Protein AF-A0A1R4FC91-F1 (afdb_monomer_lite)

pLDDT: mean 73.66, std 9.27, range [41.94, 86.75]

Structure (mmCIF, N/CA/C/O backbone):
data_AF-A0A1R4FC91-F1
#
_entry.id   AF-A0A1R4FC91-F1
#
loop_
_atom_site.group_PDB
_atom_site.id
_atom_site.type_symbol
_atom_site.label_atom_id
_atom_site.label_alt_id
_atom_site.label_comp_id
_atom_site.label_asym_id
_atom_site.label_entity_id
_atom_site.label_seq_id
_atom_site.pdbx_PDB_ins_code
_atom_site.Cartn_x
_atom_site.Cartn_y
_atom_site.Cartn_z
_atom_site.occupancy
_atom_site.B_iso_or_equiv
_atom_site.auth_seq_id
_atom_site.auth_comp_id
_atom_site.auth_asym_id
_atom_site.auth_atom_id
_atom_site.pdbx_PDB_model_num
ATOM 1 N N . MET A 1 1 ? -37.163 15.772 11.196 1.00 41.94 1 MET A N 1
ATOM 2 C CA . MET A 1 1 ? -36.901 14.517 10.468 1.00 41.94 1 MET A CA 1
ATOM 3 C C . MET A 1 1 ? -35.420 14.243 10.634 1.00 41.94 1 MET A C 1
ATOM 5 O O . MET A 1 1 ? -34.618 14.809 9.906 1.00 41.94 1 MET A O 1
ATOM 9 N N . THR A 1 2 ? -35.055 13.550 11.707 1.00 53.38 2 THR A N 1
ATOM 10 C CA . THR A 1 2 ? -33.672 13.158 11.988 1.00 53.38 2 THR A CA 1
ATOM 11 C C . THR A 1 2 ? -33.402 11.890 11.194 1.00 53.38 2 THR A C 1
ATOM 13 O O . THR A 1 2 ? -34.178 10.941 11.277 1.00 53.38 2 THR A O 1
ATOM 16 N N . VAL A 1 3 ? -32.380 11.917 10.344 1.00 61.25 3 VAL A N 1
ATOM 17 C CA . VAL A 1 3 ? -31.914 10.716 9.649 1.00 61.25 3 VAL A CA 1
ATOM 18 C C . VAL A 1 3 ? -31.259 9.836 10.704 1.00 61.25 3 VAL A C 1
ATOM 20 O O . VAL A 1 3 ? -30.310 10.270 11.351 1.00 61.25 3 VAL A O 1
ATOM 23 N N . ASP A 1 4 ? -31.814 8.645 10.901 1.00 62.50 4 ASP A N 1
ATOM 24 C CA . ASP A 1 4 ? -31.210 7.597 11.714 1.00 62.50 4 ASP A CA 1
ATOM 25 C C . ASP A 1 4 ? -30.024 7.027 10.929 1.00 62.50 4 ASP A C 1
ATOM 27 O O . ASP A 1 4 ? -30.192 6.465 9.844 1.00 62.50 4 ASP A O 1
ATOM 31 N N . ILE A 1 5 ? -28.812 7.301 11.409 1.00 64.06 5 ILE A N 1
ATOM 32 C CA . ILE A 1 5 ? -27.573 6.838 10.787 1.00 64.06 5 ILE A CA 1
ATOM 33 C C . ILE A 1 5 ? -27.143 5.584 11.548 1.00 64.06 5 ILE A C 1
ATOM 35 O O . ILE A 1 5 ? -26.443 5.667 12.551 1.00 64.06 5 ILE A O 1
ATOM 39 N N . ASN A 1 6 ? -27.587 4.423 11.066 1.00 69.88 6 ASN A N 1
ATOM 40 C CA . ASN A 1 6 ? -27.158 3.123 11.574 1.00 69.88 6 ASN A CA 1
ATOM 41 C C . ASN A 1 6 ? -25.825 2.724 10.918 1.00 69.88 6 ASN A C 1
ATOM 43 O O . ASN A 1 6 ? -25.795 2.360 9.739 1.00 69.88 6 ASN A O 1
ATOM 47 N N . ILE A 1 7 ? -24.730 2.806 11.674 1.00 74.00 7 ILE A N 1
ATOM 48 C CA . ILE A 1 7 ? -23.382 2.422 11.233 1.00 74.00 7 ILE A CA 1
ATOM 49 C C . ILE A 1 7 ? -23.084 1.031 11.787 1.00 74.00 7 ILE A C 1
ATOM 51 O O . ILE A 1 7 ? -23.102 0.845 12.996 1.00 74.00 7 ILE A O 1
ATOM 55 N N . ASP A 1 8 ? -22.801 0.070 10.904 1.00 81.50 8 ASP A N 1
ATOM 56 C CA . ASP A 1 8 ? -22.350 -1.278 11.270 1.00 81.50 8 ASP A CA 1
ATOM 57 C C . ASP A 1 8 ? -20.805 -1.340 11.210 1.00 81.50 8 ASP A C 1
ATOM 59 O O . ASP A 1 8 ? -20.233 -1.329 10.110 1.00 81.50 8 ASP A O 1
ATOM 63 N N . PRO A 1 9 ? -20.107 -1.409 12.360 1.00 76.44 9 PRO A N 1
ATOM 64 C CA . PRO A 1 9 ? -18.646 -1.493 12.420 1.00 76.44 9 PRO A CA 1
ATOM 65 C C . PRO A 1 9 ? -18.082 -2.741 11.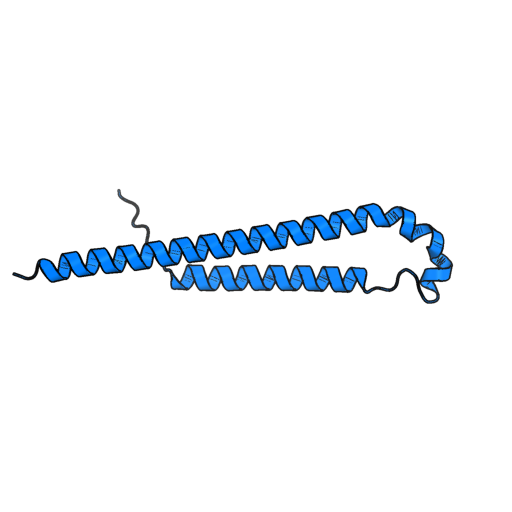723 1.00 76.44 9 PRO A C 1
ATOM 67 O O . PRO A 1 9 ? -16.985 -2.704 11.162 1.00 76.44 9 PRO A O 1
ATOM 70 N N . GLY A 1 10 ? -18.827 -3.850 11.719 1.00 76.94 10 GLY A N 1
ATOM 71 C CA . GLY A 1 10 ? -18.447 -5.087 11.042 1.00 76.94 10 GLY A CA 1
ATOM 72 C C . GLY A 1 10 ? -18.483 -4.943 9.522 1.00 76.94 10 GLY A C 1
ATOM 73 O O . GLY A 1 10 ? -17.571 -5.404 8.832 1.00 76.94 10 GLY A O 1
ATOM 74 N N . LEU A 1 11 ? -19.483 -4.232 8.996 1.00 81.38 11 LEU A N 1
ATOM 75 C CA . LEU A 1 11 ? -19.575 -3.920 7.569 1.00 81.38 11 LEU A CA 1
ATOM 76 C C . LEU A 1 11 ? -18.427 -3.007 7.109 1.00 81.38 11 LEU A C 1
ATOM 78 O O . LEU A 1 11 ? -17.862 -3.237 6.038 1.00 81.38 11 LEU A O 1
ATOM 82 N N . LEU A 1 12 ? -18.042 -2.016 7.922 1.00 76.12 12 LEU A N 1
ATOM 83 C CA . LEU A 1 12 ? -16.901 -1.140 7.626 1.00 76.12 12 LEU A CA 1
ATOM 84 C C . LEU A 1 12 ? -15.588 -1.930 7.530 1.00 76.12 12 LEU A C 1
ATOM 86 O O . LEU A 1 12 ? -14.847 -1.758 6.561 1.00 76.12 12 LEU A O 1
ATOM 90 N N . ARG A 1 13 ? -15.338 -2.850 8.472 1.00 78.25 13 ARG A N 1
ATOM 91 C CA . ARG A 1 13 ? -14.158 -3.735 8.446 1.00 78.25 13 ARG A CA 1
ATOM 92 C C . ARG A 1 13 ? -14.179 -4.715 7.275 1.00 78.25 13 ARG A C 1
ATOM 94 O O . ARG A 1 13 ? -13.155 -4.970 6.649 1.00 78.25 13 ARG A O 1
ATOM 101 N N . SER A 1 14 ? -15.350 -5.252 6.931 1.00 81.25 14 SER A N 1
ATOM 102 C CA . SER A 1 14 ? -15.480 -6.106 5.748 1.00 81.25 14 SER A CA 1
ATOM 103 C C . SER A 1 14 ? -15.157 -5.336 4.468 1.00 81.25 14 SER A C 1
ATOM 105 O O . SER A 1 14 ? -14.503 -5.877 3.577 1.00 81.25 14 SER A O 1
ATOM 107 N N . HIS A 1 15 ? -15.611 -4.087 4.354 1.00 76.69 15 HIS A N 1
ATOM 108 C CA . HIS A 1 15 ? -15.352 -3.274 3.173 1.00 76.69 15 HIS A CA 1
ATOM 109 C C . HIS A 1 15 ? -13.881 -2.849 3.086 1.00 76.69 15 HIS A C 1
ATOM 111 O O . HIS A 1 15 ? -13.312 -2.883 1.992 1.00 76.69 15 HIS A O 1
ATOM 117 N N . SER A 1 16 ? -13.250 -2.507 4.212 1.00 74.50 16 SER A N 1
ATOM 118 C CA . SER A 1 16 ? -11.824 -2.174 4.250 1.00 74.50 16 SER A CA 1
ATOM 119 C C . SER A 1 16 ? -10.954 -3.353 3.794 1.00 74.50 16 SER A C 1
ATOM 121 O O . SER A 1 16 ? -10.050 -3.172 2.978 1.00 74.50 16 SER A O 1
ATOM 123 N N . GLY A 1 17 ? -11.306 -4.580 4.198 1.00 76.56 17 GLY A N 1
ATOM 124 C CA . GLY A 1 17 ? -10.653 -5.803 3.727 1.00 76.56 17 GLY A CA 1
ATOM 125 C C . GLY A 1 17 ? -10.762 -6.013 2.212 1.00 76.56 17 GLY A C 1
ATOM 126 O O . GLY A 1 17 ? -9.774 -6.356 1.566 1.00 76.56 17 GLY A O 1
ATOM 127 N N . VAL A 1 18 ? -11.934 -5.752 1.620 1.00 84.50 18 VAL A N 1
ATOM 128 C CA . VAL A 1 18 ? -12.128 -5.843 0.158 1.00 84.50 18 VAL A CA 1
ATOM 129 C C . VAL A 1 18 ? -11.277 -4.812 -0.585 1.00 84.50 18 VAL A C 1
ATOM 131 O O . VAL A 1 18 ? -10.667 -5.143 -1.598 1.00 84.50 18 VAL A O 1
ATOM 134 N N . ILE A 1 19 ? -11.212 -3.574 -0.090 1.00 79.31 19 ILE A N 1
ATOM 135 C CA . ILE A 1 19 ? -10.408 -2.515 -0.719 1.00 79.31 19 ILE A CA 1
ATOM 136 C C . ILE A 1 19 ? -8.914 -2.861 -0.636 1.00 79.31 19 ILE A C 1
ATOM 138 O O . ILE A 1 19 ? -8.201 -2.695 -1.623 1.00 79.31 19 ILE A O 1
ATOM 142 N N . SER A 1 20 ? -8.453 -3.395 0.500 1.00 76.38 20 SER A N 1
ATOM 143 C CA . SER A 1 20 ? -7.065 -3.846 0.654 1.00 76.38 20 SER A CA 1
ATOM 144 C C . SER A 1 20 ? -6.704 -4.937 -0.357 1.00 76.38 20 SER A C 1
ATOM 146 O O . SER A 1 20 ? -5.675 -4.834 -1.011 1.00 76.38 20 SER A O 1
ATOM 148 N N . ALA A 1 21 ? -7.574 -5.935 -0.544 1.00 81.25 21 ALA A N 1
ATOM 149 C CA . ALA A 1 21 ? -7.328 -7.017 -1.497 1.00 81.25 21 ALA A CA 1
ATOM 150 C C . ALA A 1 21 ? -7.222 -6.516 -2.950 1.00 81.25 21 ALA A C 1
ATOM 152 O O . ALA A 1 21 ? -6.375 -6.978 -3.706 1.00 81.25 21 ALA A O 1
ATOM 153 N N . ILE A 1 22 ? -8.044 -5.534 -3.337 1.00 82.88 22 ILE A N 1
ATOM 154 C CA . ILE A 1 22 ? -7.973 -4.923 -4.674 1.00 82.88 22 ILE A CA 1
ATOM 155 C C . ILE A 1 22 ? -6.651 -4.164 -4.861 1.00 82.88 22 ILE A C 1
ATOM 157 O O . ILE A 1 22 ? -6.069 -4.213 -5.942 1.00 82.88 22 ILE A O 1
ATOM 161 N N . ALA A 1 23 ? -6.169 -3.464 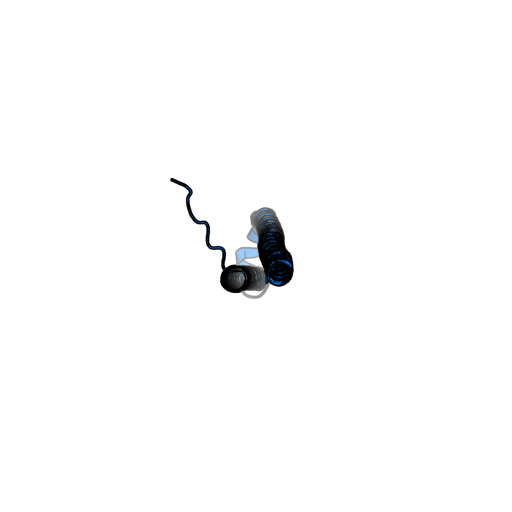-3.830 1.00 76.88 23 ALA A N 1
ATOM 162 C CA . ALA A 1 23 ? -4.875 -2.788 -3.892 1.00 76.88 23 ALA A CA 1
ATOM 163 C C . ALA A 1 23 ? -3.715 -3.786 -4.042 1.00 76.88 23 ALA A C 1
ATOM 165 O O . ALA A 1 23 ? -2.834 -3.561 -4.872 1.00 76.88 23 ALA A O 1
ATOM 166 N N . ASP A 1 24 ? -3.760 -4.907 -3.318 1.00 80.88 24 ASP A N 1
ATOM 167 C CA . ASP A 1 24 ? -2.765 -5.979 -3.429 1.00 80.88 24 ASP A CA 1
ATOM 168 C C . ASP A 1 24 ? -2.735 -6.580 -4.850 1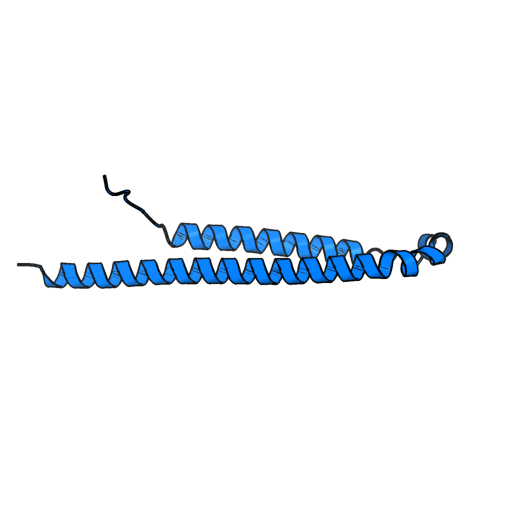.00 80.88 24 ASP A C 1
ATOM 170 O O . ASP A 1 24 ? -1.662 -6.756 -5.431 1.00 80.88 24 ASP A O 1
ATOM 174 N N . ASP A 1 25 ? -3.903 -6.828 -5.454 1.00 83.56 25 ASP A N 1
ATOM 175 C CA . ASP A 1 25 ? -4.014 -7.335 -6.830 1.00 83.56 25 ASP A CA 1
ATOM 176 C C . ASP A 1 25 ? -3.436 -6.350 -7.865 1.00 83.56 25 ASP A C 1
ATOM 178 O O . ASP A 1 25 ? -2.784 -6.759 -8.832 1.00 83.56 25 ASP A O 1
ATOM 182 N N . VAL A 1 26 ? -3.648 -5.043 -7.670 1.00 78.75 26 VAL A N 1
ATOM 183 C CA . VAL A 1 26 ? -3.084 -3.993 -8.536 1.00 78.75 26 VAL A CA 1
ATOM 184 C C . VAL A 1 26 ? -1.563 -3.937 -8.408 1.00 78.75 26 VAL A C 1
ATOM 186 O O . VAL A 1 26 ? -0.878 -3.867 -9.431 1.00 78.75 26 VAL A O 1
ATOM 189 N N . GLY A 1 27 ? -1.032 -4.021 -7.185 1.00 79.44 27 GLY A N 1
ATOM 190 C CA . GLY A 1 27 ? 0.410 -4.113 -6.944 1.00 79.44 27 GLY A CA 1
ATOM 191 C C . GLY A 1 27 ? 1.017 -5.336 -7.632 1.00 79.44 27 GLY A C 1
ATOM 192 O O . GLY A 1 27 ? 1.983 -5.217 -8.383 1.00 79.44 27 GLY A O 1
ATOM 193 N N . MET A 1 28 ? 0.376 -6.500 -7.498 1.00 83.19 28 MET A N 1
ATOM 194 C CA . MET A 1 28 ? 0.821 -7.732 -8.151 1.00 83.19 28 MET A CA 1
ATOM 195 C C . MET A 1 28 ? 0.814 -7.636 -9.684 1.00 83.19 28 MET A C 1
ATOM 197 O O . MET A 1 28 ? 1.728 -8.135 -10.343 1.00 83.19 28 MET A O 1
ATOM 201 N N . ALA A 1 29 ? -0.197 -6.997 -10.275 1.00 78.19 29 ALA A N 1
ATOM 202 C CA . ALA A 1 29 ? -0.257 -6.784 -11.720 1.00 78.19 29 ALA A CA 1
ATOM 203 C C . ALA A 1 29 ? 0.865 -5.856 -12.220 1.00 78.19 29 ALA A C 1
ATOM 205 O O . ALA A 1 29 ? 1.398 -6.065 -13.313 1.00 78.19 29 ALA A O 1
ATOM 206 N N . ALA A 1 30 ? 1.237 -4.856 -11.423 1.00 73.88 30 ALA A N 1
ATOM 207 C CA . ALA A 1 30 ? 2.330 -3.942 -11.728 1.00 73.88 30 ALA A CA 1
ATOM 208 C C . ALA A 1 30 ? 3.693 -4.629 -11.643 1.00 73.88 30 ALA A C 1
ATOM 210 O O . ALA A 1 30 ? 4.473 -4.555 -12.593 1.00 73.88 30 ALA A O 1
ATOM 211 N N . ASP A 1 31 ? 3.932 -5.385 -10.572 1.00 74.31 31 ASP A N 1
ATOM 212 C CA . ASP A 1 31 ? 5.134 -6.202 -10.412 1.00 74.31 31 ASP A CA 1
ATOM 213 C C . ASP A 1 31 ? 5.277 -7.196 -11.569 1.00 74.31 31 ASP A C 1
ATOM 215 O O . ASP A 1 31 ? 6.359 -7.370 -12.131 1.00 74.31 31 ASP A O 1
ATOM 219 N N . ALA A 1 32 ? 4.169 -7.817 -11.987 1.00 78.12 32 ALA A N 1
ATOM 220 C CA . ALA A 1 32 ? 4.152 -8.703 -13.141 1.00 78.12 32 ALA A CA 1
ATOM 221 C C . ALA A 1 32 ? 4.515 -7.965 -14.441 1.00 78.12 32 ALA A C 1
ATOM 223 O O . ALA A 1 32 ? 5.275 -8.505 -15.246 1.00 78.12 32 ALA A O 1
ATOM 224 N N . ALA A 1 33 ? 4.022 -6.738 -14.639 1.00 67.62 33 ALA A N 1
ATOM 225 C CA . ALA A 1 33 ? 4.355 -5.918 -15.802 1.00 67.62 33 ALA A CA 1
ATOM 226 C C . ALA A 1 33 ? 5.847 -5.542 -15.843 1.00 67.62 33 ALA A C 1
ATOM 228 O O . ALA A 1 33 ? 6.450 -5.622 -16.911 1.00 67.62 33 ALA A O 1
ATOM 229 N N . VAL A 1 34 ? 6.452 -5.220 -14.695 1.00 66.56 34 VAL A N 1
ATOM 230 C CA . VAL A 1 34 ? 7.895 -4.935 -14.570 1.00 66.56 34 VAL A CA 1
ATOM 231 C C . VAL A 1 34 ? 8.741 -6.210 -14.694 1.00 66.56 34 VAL A C 1
ATOM 233 O O . VAL A 1 34 ? 9.860 -6.177 -15.199 1.00 66.56 34 VAL A O 1
ATOM 236 N N . SER A 1 35 ? 8.208 -7.367 -14.286 1.00 66.00 35 SER A N 1
ATOM 237 C CA . SER A 1 35 ? 8.893 -8.663 -14.408 1.00 66.00 35 SER A CA 1
ATOM 238 C C . SER A 1 35 ? 9.026 -9.164 -15.850 1.00 66.00 35 SER A C 1
ATOM 240 O O . SER A 1 35 ? 9.805 -10.086 -16.113 1.00 66.00 35 SER A O 1
ATOM 242 N N . VAL A 1 36 ? 8.270 -8.584 -16.791 1.00 68.31 36 VAL A N 1
ATOM 243 C CA . VAL A 1 36 ? 8.449 -8.860 -18.215 1.00 68.31 36 VAL A CA 1
ATOM 244 C C . VAL A 1 36 ? 9.828 -8.349 -18.606 1.00 68.31 36 VAL A C 1
ATOM 246 O O . VAL A 1 36 ? 10.085 -7.152 -18.633 1.00 68.31 36 VAL A O 1
ATOM 249 N N . ASP A 1 37 ? 10.726 -9.280 -18.916 1.00 59.84 37 ASP A N 1
ATOM 250 C CA . ASP A 1 37 ? 12.094 -8.972 -19.311 1.00 59.84 37 ASP A CA 1
ATOM 251 C C . ASP A 1 37 ? 12.118 -8.305 -20.699 1.00 59.84 37 ASP A C 1
ATOM 253 O O . ASP A 1 37 ? 12.272 -8.944 -21.739 1.00 59.84 37 ASP A O 1
ATOM 257 N N . ILE A 1 38 ? 11.934 -6.984 -20.711 1.00 60.38 38 ILE A N 1
ATOM 258 C CA . ILE A 1 38 ? 12.089 -6.097 -21.876 1.00 60.38 38 ILE A CA 1
ATOM 259 C C . ILE A 1 38 ? 13.576 -6.031 -22.296 1.00 60.38 38 ILE A C 1
ATOM 261 O O . ILE A 1 38 ? 13.899 -5.645 -23.422 1.00 60.38 38 ILE A O 1
ATOM 265 N N . HIS A 1 39 ? 14.494 -6.458 -21.424 1.00 57.12 39 HIS A N 1
ATOM 266 C CA . HIS A 1 39 ? 15.939 -6.349 -21.605 1.00 57.12 39 HIS A CA 1
ATOM 267 C C . HIS A 1 39 ? 16.625 -7.636 -22.088 1.00 57.12 39 HIS A C 1
ATOM 269 O O . HIS A 1 39 ? 17.718 -7.556 -22.654 1.00 57.12 39 HIS A O 1
ATOM 275 N N . GLY A 1 40 ? 16.008 -8.806 -21.932 1.00 63.88 40 GLY A N 1
ATOM 276 C CA . GLY A 1 40 ? 16.580 -10.093 -22.323 1.00 63.88 40 GLY A CA 1
ATOM 277 C C . GLY A 1 40 ? 15.822 -10.833 -23.427 1.00 63.88 40 GLY A C 1
ATOM 278 O O . GLY A 1 40 ? 14.704 -10.512 -23.832 1.00 63.88 40 GLY A O 1
ATOM 279 N N . GLY A 1 41 ? 16.499 -11.828 -24.004 1.00 67.56 41 GLY A N 1
ATOM 280 C CA . GLY A 1 41 ? 15.994 -12.608 -25.138 1.00 67.56 41 GLY A CA 1
ATOM 281 C C . GLY A 1 41 ? 15.959 -11.845 -26.474 1.00 67.56 41 GLY A C 1
ATOM 282 O O . GLY A 1 41 ? 16.712 -10.901 -26.705 1.00 67.56 41 GLY A O 1
ATOM 283 N N . ALA A 1 42 ? 15.097 -12.283 -27.401 1.00 60.41 42 ALA A N 1
ATOM 284 C CA . ALA A 1 42 ? 14.977 -11.695 -28.744 1.00 60.41 42 ALA A CA 1
ATOM 285 C C . ALA A 1 42 ? 14.351 -10.284 -28.742 1.00 60.41 42 ALA A C 1
ATOM 287 O O . ALA A 1 42 ? 14.633 -9.490 -29.642 1.00 60.41 42 ALA A O 1
ATOM 288 N N . PHE A 1 43 ? 13.539 -9.961 -27.728 1.00 58.31 43 PHE A N 1
ATOM 289 C CA . PHE A 1 43 ? 12.949 -8.635 -27.542 1.00 58.31 43 PHE A CA 1
ATOM 290 C C . PHE A 1 43 ? 14.002 -7.625 -27.072 1.00 58.31 43 PHE A C 1
ATOM 292 O O . PHE A 1 43 ? 14.116 -6.567 -27.679 1.00 58.31 43 PHE A O 1
ATOM 299 N N . GLY A 1 44 ? 14.868 -7.987 -26.117 1.00 65.00 44 GLY A N 1
ATOM 300 C CA . GLY A 1 44 ? 16.006 -7.153 -25.712 1.00 65.00 44 GLY A CA 1
ATOM 301 C C . GLY A 1 44 ? 16.964 -6.809 -26.861 1.00 65.00 44 GLY A C 1
ATOM 302 O O . GLY A 1 44 ? 17.493 -5.705 -26.907 1.00 65.00 44 GLY A O 1
ATOM 303 N N . ILE A 1 45 ? 17.133 -7.697 -27.852 1.00 68.62 45 ILE A N 1
ATOM 304 C CA . ILE A 1 45 ? 17.953 -7.415 -29.048 1.00 68.62 45 ILE A CA 1
ATOM 305 C C . ILE A 1 45 ? 17.230 -6.514 -30.064 1.00 68.62 45 ILE A C 1
ATOM 307 O O . ILE A 1 45 ? 17.861 -5.633 -30.648 1.00 68.62 45 ILE A O 1
ATOM 311 N N . LEU A 1 46 ? 15.923 -6.701 -30.285 1.00 64.25 46 LEU A N 1
ATOM 312 C CA . LEU A 1 46 ? 15.143 -5.900 -31.245 1.00 64.25 46 LEU A CA 1
ATOM 313 C C . LEU A 1 46 ? 14.712 -4.531 -30.693 1.00 64.25 46 LEU A C 1
ATOM 315 O O . LEU A 1 46 ? 14.612 -3.565 -31.449 1.00 64.25 46 LEU A O 1
ATOM 319 N N . CYS A 1 47 ? 14.476 -4.439 -29.387 1.00 68.50 47 CYS A N 1
ATOM 320 C CA . CYS A 1 47 ? 13.893 -3.287 -28.706 1.00 68.50 47 CYS A CA 1
ATOM 321 C C . CYS A 1 47 ? 14.865 -2.604 -27.733 1.00 68.50 47 CYS A C 1
ATOM 323 O O . CYS A 1 47 ? 14.431 -1.774 -26.946 1.00 68.50 47 CYS A O 1
ATOM 325 N N . ASN A 1 48 ? 16.178 -2.852 -27.820 1.00 70.50 48 ASN A N 1
ATOM 326 C CA . ASN A 1 48 ? 17.199 -2.237 -26.951 1.00 70.50 48 ASN A CA 1
ATOM 327 C C . ASN A 1 48 ? 17.162 -0.691 -26.896 1.00 70.50 48 ASN A C 1
ATOM 329 O O . ASN A 1 48 ? 17.689 -0.079 -25.973 1.00 70.50 48 ASN A O 1
ATOM 333 N N . PHE A 1 49 ? 16.575 -0.037 -27.903 1.00 70.81 49 PHE A N 1
ATOM 334 C CA . PHE A 1 49 ? 16.438 1.423 -27.960 1.00 70.81 49 PHE A CA 1
ATOM 335 C C . PHE A 1 49 ? 15.284 1.966 -27.103 1.00 70.81 49 PHE A C 1
ATOM 337 O O . PHE A 1 49 ? 15.210 3.168 -26.857 1.00 70.81 49 PHE A O 1
ATOM 344 N N . LEU A 1 50 ? 14.357 1.095 -26.710 1.00 72.44 50 LEU A N 1
ATOM 345 C CA . LEU A 1 50 ? 13.072 1.450 -26.133 1.00 72.44 50 LEU A CA 1
ATOM 346 C C . LEU A 1 50 ? 13.113 1.687 -24.607 1.00 72.44 50 LEU A C 1
ATOM 348 O O . LEU A 1 50 ? 12.495 2.658 -24.178 1.00 72.44 50 LEU A O 1
ATOM 352 N N . PRO A 1 51 ? 13.865 0.927 -23.785 1.00 73.44 51 PRO A N 1
ATOM 353 C CA . PRO A 1 51 ? 13.928 1.150 -22.338 1.00 73.44 51 PRO A CA 1
ATOM 354 C C . PRO A 1 51 ? 14.239 2.592 -21.896 1.00 73.44 51 PRO A C 1
ATOM 356 O O . PRO A 1 51 ? 13.509 3.116 -21.059 1.00 73.44 51 PRO A O 1
ATOM 359 N N . PRO A 1 52 ? 15.219 3.319 -22.475 1.00 72.12 52 PRO A N 1
ATOM 360 C CA . PRO A 1 52 ? 15.452 4.713 -22.082 1.00 72.12 52 PRO A CA 1
ATOM 361 C C . PRO A 1 52 ? 14.309 5.674 -22.464 1.00 72.12 52 PRO A C 1
ATOM 363 O O . PRO A 1 52 ? 14.261 6.782 -21.935 1.00 72.12 52 PRO A O 1
ATOM 366 N N . LEU A 1 53 ? 13.394 5.282 -23.361 1.00 73.00 53 LEU A N 1
ATOM 367 C CA . LEU A 1 53 ? 12.205 6.072 -23.706 1.00 73.00 53 LEU A CA 1
ATOM 368 C C . LEU A 1 53 ? 11.032 5.819 -22.747 1.00 73.00 53 LEU A C 1
ATOM 370 O O . LEU A 1 53 ? 10.224 6.725 -22.553 1.00 73.00 53 LEU A O 1
ATOM 374 N N . ILE A 1 54 ? 10.930 4.618 -22.163 1.00 73.88 54 ILE A N 1
ATOM 375 C CA . ILE A 1 54 ? 9.813 4.224 -21.285 1.00 73.88 54 ILE A CA 1
ATOM 376 C C . ILE A 1 54 ? 10.183 4.316 -19.796 1.00 73.88 54 ILE A C 1
ATOM 378 O O . ILE A 1 54 ? 9.295 4.516 -18.979 1.00 73.88 54 ILE A O 1
ATOM 382 N N . GLY A 1 55 ? 11.466 4.298 -19.427 1.00 72.44 55 GLY A N 1
ATOM 383 C CA . GLY A 1 55 ? 11.905 4.369 -18.025 1.00 72.44 55 GLY A CA 1
ATOM 384 C C . GLY A 1 55 ? 11.244 5.475 -17.176 1.00 72.44 55 GLY A C 1
ATOM 385 O O . GLY A 1 55 ? 10.821 5.195 -16.058 1.00 72.44 55 GLY A O 1
ATOM 386 N N . PRO A 1 56 ? 11.050 6.714 -17.681 1.00 78.62 56 PRO A N 1
ATOM 387 C CA . PRO A 1 56 ? 10.322 7.742 -16.931 1.00 78.62 56 PRO A CA 1
ATOM 388 C C . PRO A 1 56 ? 8.846 7.403 -16.676 1.00 78.62 56 PRO A C 1
ATOM 390 O O . PRO A 1 56 ? 8.296 7.797 -15.650 1.00 78.62 56 PRO A O 1
ATOM 393 N N . LEU A 1 57 ? 8.200 6.699 -17.611 1.00 77.50 57 LEU A N 1
ATOM 394 C CA . LEU A 1 57 ? 6.830 6.217 -17.452 1.00 77.50 57 LEU A CA 1
ATOM 395 C C . LEU A 1 57 ? 6.775 5.086 -16.424 1.00 77.50 57 LEU A C 1
ATOM 397 O O . LEU A 1 57 ? 5.889 5.106 -15.581 1.00 77.50 57 LEU A O 1
ATOM 401 N N . GLU A 1 58 ? 7.723 4.148 -16.461 1.00 70.44 58 GLU A N 1
ATOM 402 C CA . GLU A 1 58 ? 7.816 3.059 -15.478 1.00 70.44 58 GLU A CA 1
ATOM 403 C C . GLU A 1 58 ? 7.955 3.615 -14.056 1.00 70.44 58 GLU A C 1
ATOM 405 O O . GLU A 1 58 ? 7.142 3.289 -13.196 1.00 70.44 58 GLU A O 1
ATOM 410 N N . SER A 1 59 ? 8.872 4.562 -13.827 1.00 77.88 59 SER A N 1
ATOM 411 C CA . SER A 1 59 ? 9.015 5.205 -12.512 1.00 77.88 59 SER A CA 1
ATOM 412 C C . SER A 1 59 ? 7.771 5.993 -12.080 1.00 77.88 59 SER A C 1
ATOM 414 O O . SER A 1 59 ? 7.440 6.028 -10.895 1.00 77.88 59 SER A O 1
ATOM 416 N N . ALA A 1 60 ? 7.065 6.641 -13.014 1.00 78.31 60 ALA A N 1
ATOM 417 C CA . ALA A 1 60 ? 5.820 7.345 -12.701 1.00 78.31 60 ALA A CA 1
ATOM 418 C C . ALA A 1 60 ? 4.692 6.374 -12.317 1.00 78.31 60 ALA A C 1
ATOM 420 O O . ALA A 1 60 ? 3.909 6.670 -11.417 1.00 78.31 60 ALA A O 1
ATOM 421 N N . VAL A 1 61 ? 4.624 5.216 -12.978 1.00 74.81 61 VAL A N 1
ATOM 422 C CA . VAL A 1 61 ? 3.668 4.149 -12.667 1.00 74.81 61 VAL A CA 1
ATOM 423 C C . VAL A 1 61 ? 3.977 3.536 -11.302 1.00 74.81 61 VAL A C 1
ATOM 425 O O . VAL A 1 61 ? 3.073 3.449 -10.478 1.00 74.81 61 VAL A O 1
ATOM 428 N N . GLU A 1 62 ? 5.236 3.199 -11.013 1.00 78.94 62 GLU A N 1
ATOM 429 C CA . GLU A 1 62 ? 5.654 2.700 -9.693 1.00 78.94 62 GLU A CA 1
ATOM 430 C C . GLU A 1 62 ? 5.297 3.687 -8.570 1.00 78.94 62 GLU A C 1
ATOM 432 O O . GLU A 1 62 ? 4.719 3.300 -7.554 1.00 78.94 62 GLU A O 1
ATOM 437 N N . SER A 1 63 ? 5.580 4.980 -8.768 1.00 81.12 63 SER A N 1
ATOM 438 C CA . SER A 1 63 ? 5.251 6.022 -7.789 1.00 81.12 63 SER A CA 1
ATOM 439 C C . SER A 1 63 ? 3.744 6.145 -7.567 1.00 81.12 63 SER A C 1
ATOM 441 O O . SER A 1 63 ? 3.302 6.204 -6.423 1.00 81.12 63 SER A O 1
ATOM 443 N N . ALA A 1 64 ? 2.951 6.156 -8.642 1.00 77.69 64 ALA A N 1
ATOM 444 C CA . ALA A 1 64 ? 1.498 6.267 -8.550 1.00 77.69 64 ALA A CA 1
ATOM 445 C C . ALA A 1 64 ? 0.870 5.060 -7.837 1.00 77.69 64 ALA A C 1
ATOM 447 O O . ALA A 1 64 ? -0.088 5.214 -7.084 1.00 77.69 64 ALA A O 1
ATOM 448 N N . ILE A 1 65 ? 1.416 3.863 -8.052 1.00 77.44 65 ILE A N 1
ATOM 449 C CA . ILE A 1 65 ? 0.935 2.634 -7.414 1.00 77.44 65 ILE A CA 1
ATOM 450 C C . ILE A 1 65 ? 1.294 2.614 -5.928 1.00 77.44 65 ILE A C 1
ATOM 452 O O . ILE A 1 65 ? 0.438 2.302 -5.105 1.00 77.44 65 ILE A O 1
ATOM 456 N N . SER A 1 66 ? 2.509 3.030 -5.569 1.00 81.00 66 SER A N 1
ATOM 457 C CA . SER A 1 66 ? 2.933 3.178 -4.170 1.00 81.00 66 SER A CA 1
ATOM 458 C C . SER A 1 66 ? 2.100 4.223 -3.409 1.00 81.00 66 SER A C 1
ATOM 460 O O . SER A 1 66 ? 1.678 4.005 -2.267 1.00 81.00 66 SER A O 1
ATOM 462 N N . GLU A 1 67 ? 1.797 5.354 -4.052 1.00 84.56 67 GLU A N 1
ATOM 463 C CA . GLU A 1 67 ? 0.903 6.374 -3.494 1.00 84.56 67 GLU A CA 1
ATOM 464 C C . GLU A 1 67 ? 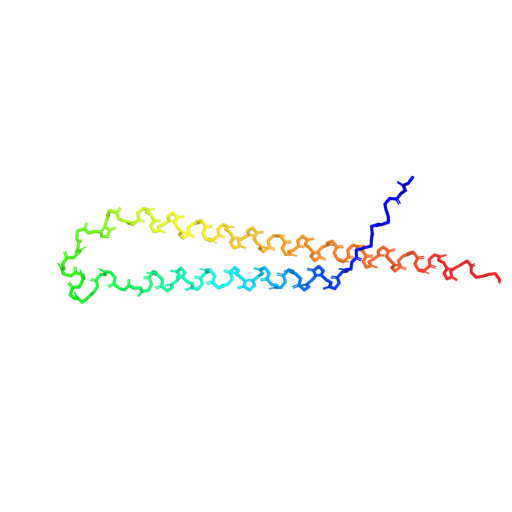-0.522 5.840 -3.315 1.00 84.56 67 GLU A C 1
ATOM 466 O O . GLU A 1 67 ? -1.106 6.020 -2.245 1.00 84.56 67 GLU A O 1
ATOM 471 N N . ALA A 1 68 ? -1.055 5.129 -4.311 1.00 74.44 68 ALA A N 1
ATOM 472 C CA . ALA A 1 68 ? -2.375 4.514 -4.230 1.00 74.44 68 ALA A CA 1
ATOM 473 C C . ALA A 1 68 ? -2.456 3.465 -3.109 1.00 74.44 68 ALA A C 1
ATOM 475 O O . ALA A 1 68 ? -3.430 3.452 -2.357 1.00 74.44 68 ALA A O 1
ATOM 476 N N . GLU A 1 69 ? -1.430 2.624 -2.936 1.00 78.25 69 GLU A N 1
ATOM 477 C CA . GLU A 1 69 ? -1.357 1.671 -1.822 1.00 78.25 69 GLU A CA 1
ATOM 478 C C . GLU A 1 69 ? -1.380 2.406 -0.473 1.00 78.25 69 GLU A C 1
ATOM 480 O O . GLU A 1 69 ? -2.132 2.048 0.438 1.00 78.25 69 GLU A O 1
ATOM 485 N N . THR A 1 70 ? -0.596 3.478 -0.353 1.00 84.50 70 THR A N 1
ATOM 486 C CA . THR A 1 70 ? -0.535 4.296 0.862 1.00 84.50 70 THR A CA 1
ATOM 487 C C . THR A 1 70 ? -1.888 4.936 1.179 1.00 84.50 70 THR A C 1
ATOM 489 O O . THR A 1 70 ? -2.340 4.911 2.326 1.00 84.50 70 THR A O 1
ATOM 492 N N . GLU A 1 71 ? -2.569 5.489 0.177 1.00 81.56 71 GLU A N 1
ATOM 493 C CA . GLU A 1 71 ? -3.886 6.108 0.336 1.00 81.56 71 GLU A CA 1
ATOM 494 C C . GLU A 1 71 ? -4.967 5.081 0.699 1.00 81.56 71 GLU A C 1
ATOM 496 O O . GLU A 1 71 ? -5.786 5.324 1.594 1.00 81.56 71 GLU A O 1
ATOM 501 N N . VAL A 1 72 ? -4.934 3.897 0.082 1.00 79.38 72 VAL A N 1
ATOM 502 C CA . VAL A 1 72 ? -5.821 2.781 0.432 1.00 79.38 72 VAL A CA 1
ATOM 503 C C . VAL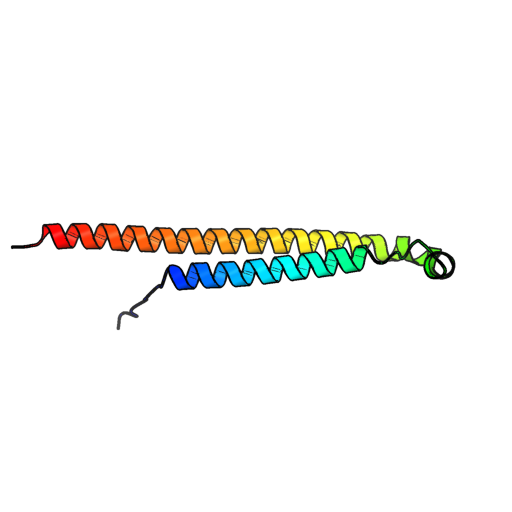 A 1 72 ? -5.596 2.342 1.877 1.00 79.38 72 VAL A C 1
ATOM 505 O O . VAL A 1 72 ? -6.559 2.228 2.637 1.00 79.38 72 VAL A O 1
ATOM 508 N N . ARG A 1 73 ? -4.342 2.167 2.308 1.00 81.50 73 ARG A N 1
ATOM 509 C CA . ARG A 1 73 ? -4.017 1.820 3.703 1.00 81.50 73 ARG A CA 1
ATOM 510 C C . ARG A 1 73 ? -4.499 2.886 4.686 1.00 81.50 73 ARG A C 1
ATOM 512 O O . ARG A 1 73 ? -5.043 2.547 5.741 1.00 81.50 73 ARG A O 1
ATOM 519 N N . ASN A 1 74 ? -4.349 4.162 4.340 1.00 84.50 74 ASN A N 1
ATOM 520 C CA . ASN A 1 74 ? -4.858 5.270 5.148 1.00 84.50 74 ASN A CA 1
ATOM 521 C C . ASN A 1 74 ? -6.387 5.249 5.240 1.00 84.50 74 ASN A C 1
ATOM 523 O O . ASN A 1 74 ? -6.941 5.464 6.317 1.00 84.50 74 ASN A O 1
ATOM 527 N N . THR A 1 75 ? -7.069 4.935 4.139 1.00 80.62 75 THR A N 1
ATOM 528 C CA . THR A 1 75 ? -8.530 4.810 4.098 1.00 80.62 75 THR A CA 1
ATOM 529 C C . THR A 1 75 ? -9.001 3.656 4.977 1.00 80.62 75 THR A C 1
ATOM 531 O O . THR A 1 75 ? -9.876 3.854 5.816 1.00 80.62 75 THR A O 1
ATOM 534 N N . THR A 1 76 ? -8.376 2.482 4.869 1.00 79.50 76 THR A N 1
ATOM 535 C CA . THR A 1 76 ? -8.651 1.327 5.737 1.00 79.50 76 THR A CA 1
ATOM 536 C C . THR A 1 76 ? -8.440 1.665 7.211 1.00 79.50 76 THR A C 1
ATOM 538 O O . THR A 1 76 ? -9.319 1.409 8.029 1.00 79.50 76 THR A O 1
ATOM 541 N N . THR A 1 77 ? -7.338 2.341 7.543 1.00 85.81 77 THR A N 1
ATOM 542 C CA . THR A 1 77 ? -7.063 2.807 8.913 1.00 85.81 77 THR A CA 1
ATOM 543 C C . THR A 1 77 ? -8.144 3.773 9.408 1.00 85.81 77 THR A C 1
ATOM 545 O O . THR A 1 77 ? -8.575 3.705 10.561 1.00 85.81 77 THR A O 1
ATOM 548 N N . GLY A 1 78 ? -8.615 4.670 8.539 1.00 83.00 78 GLY A N 1
ATOM 549 C CA . GLY A 1 78 ? -9.725 5.574 8.828 1.00 83.00 78 GLY A CA 1
ATOM 550 C C . GLY A 1 78 ? -11.035 4.830 9.095 1.00 83.00 78 GLY A C 1
ATOM 551 O O . GLY A 1 78 ? -11.716 5.138 10.072 1.00 83.00 78 GLY A O 1
ATOM 552 N N . LEU A 1 79 ? -11.364 3.821 8.283 1.00 82.00 79 LEU A N 1
ATOM 553 C CA . LEU A 1 79 ? -12.552 2.982 8.473 1.00 82.00 79 LEU A CA 1
ATOM 554 C C . LEU A 1 79 ? -12.493 2.216 9.801 1.00 82.00 79 LEU A C 1
ATOM 556 O O . LEU A 1 79 ? -13.474 2.216 10.543 1.00 82.00 79 LEU A O 1
ATOM 560 N N . ASP A 1 80 ? -11.338 1.648 10.144 1.00 82.94 80 ASP A N 1
ATOM 561 C CA . ASP A 1 80 ? -11.133 0.949 11.418 1.00 82.94 80 ASP A CA 1
ATOM 562 C C . ASP A 1 80 ? -11.230 1.901 12.618 1.00 82.94 80 ASP A C 1
ATOM 564 O O . ASP A 1 80 ? -11.798 1.556 13.659 1.00 82.94 80 ASP A O 1
ATOM 568 N N . THR A 1 81 ? -10.729 3.130 12.468 1.00 86.75 81 THR A N 1
ATOM 569 C CA . THR A 1 81 ? -10.844 4.181 13.490 1.00 86.75 81 THR A CA 1
ATOM 570 C C . THR A 1 81 ? -12.305 4.565 13.718 1.00 86.75 81 THR A C 1
ATOM 572 O O . THR A 1 81 ? -12.742 4.691 14.864 1.00 86.75 81 THR A O 1
ATOM 575 N N . VAL A 1 82 ? -13.083 4.720 12.643 1.00 85.12 82 VAL A N 1
ATOM 576 C CA . VAL A 1 82 ? -14.520 5.019 12.725 1.00 85.12 82 VAL A CA 1
ATOM 577 C C . VAL A 1 82 ? -15.269 3.862 13.380 1.00 85.12 82 VAL A C 1
ATOM 579 O O . VAL A 1 82 ? -16.029 4.101 14.313 1.00 85.12 82 VAL A O 1
ATOM 582 N N . ALA A 1 83 ? -15.008 2.621 12.963 1.00 83.12 83 ALA A N 1
ATOM 583 C CA . ALA A 1 83 ? -15.607 1.426 13.554 1.00 83.12 83 ALA A CA 1
ATOM 584 C C . ALA A 1 83 ? -15.358 1.358 15.071 1.00 83.12 83 ALA A C 1
ATOM 586 O O . ALA A 1 83 ? -16.302 1.240 15.847 1.00 83.12 83 ALA A O 1
ATOM 587 N N . THR A 1 84 ? -14.105 1.552 15.490 1.00 85.25 84 THR A N 1
ATOM 588 C CA . THR A 1 84 ? -13.713 1.570 16.910 1.00 85.25 84 THR A CA 1
ATOM 589 C C . THR A 1 84 ? -14.387 2.715 17.672 1.00 85.25 84 THR A C 1
ATOM 591 O O . THR A 1 84 ? -14.779 2.568 18.825 1.00 85.25 84 THR A O 1
ATOM 594 N N . THR A 1 85 ? -14.540 3.882 17.042 1.00 84.94 85 THR A N 1
ATOM 595 C CA . THR A 1 85 ? -15.212 5.033 17.664 1.00 84.94 85 THR A CA 1
ATOM 596 C C . THR A 1 85 ? -16.693 4.751 17.910 1.00 84.94 85 THR A C 1
ATOM 598 O O . THR A 1 85 ? -17.199 5.113 18.969 1.00 84.94 85 THR A O 1
ATOM 601 N N . PHE A 1 86 ? -17.376 4.099 16.965 1.00 81.19 86 PHE A N 1
ATOM 602 C CA . PHE A 1 86 ? -18.781 3.722 17.126 1.00 81.19 86 PHE A CA 1
ATOM 603 C C . PHE A 1 86 ? -18.973 2.656 18.202 1.00 81.19 86 PHE A C 1
ATOM 605 O O . PHE A 1 86 ? -19.855 2.814 19.036 1.00 81.19 86 PHE A O 1
ATOM 612 N N . GLU A 1 87 ? -18.119 1.632 18.240 1.00 83.94 87 GLU A N 1
ATOM 613 C CA . GLU A 1 87 ? -18.163 0.601 19.288 1.00 83.94 87 GLU A CA 1
ATOM 614 C C . GLU A 1 87 ? -17.997 1.210 20.684 1.00 83.94 87 GLU A C 1
ATOM 616 O O . GLU A 1 87 ? -18.807 0.956 21.569 1.00 83.94 87 GLU A O 1
ATOM 621 N N . ASN A 1 88 ? -17.022 2.107 20.862 1.00 83.25 88 ASN A N 1
ATOM 622 C CA . ASN A 1 88 ? -16.829 2.799 22.138 1.00 83.25 88 ASN A CA 1
ATOM 623 C C . ASN A 1 88 ? -18.030 3.685 22.522 1.00 83.25 88 ASN A C 1
ATOM 625 O O . ASN A 1 88 ? -18.347 3.815 23.701 1.00 83.25 88 ASN A O 1
ATOM 629 N N . GLN A 1 89 ? -18.686 4.339 21.555 1.00 80.81 89 GLN A N 1
ATOM 630 C CA . GLN A 1 89 ? -19.878 5.154 21.828 1.00 80.81 89 GLN A CA 1
ATOM 631 C C . GLN A 1 89 ? -21.087 4.301 22.217 1.00 80.81 89 GLN A C 1
ATOM 633 O O . GLN A 1 89 ? -21.867 4.722 23.074 1.00 80.81 89 GLN A O 1
ATOM 638 N N . ASP A 1 90 ? -21.233 3.123 21.614 1.00 78.12 90 ASP A N 1
ATOM 639 C CA . ASP A 1 90 ? -22.297 2.174 21.936 1.00 78.12 90 ASP A CA 1
ATOM 640 C C . ASP A 1 90 ? -22.105 1.591 23.345 1.00 78.12 90 ASP A C 1
ATOM 642 O O . ASP A 1 90 ? -23.035 1.604 24.148 1.00 78.12 90 ASP A O 1
ATOM 646 N N . GLU A 1 91 ? -20.874 1.210 23.708 1.00 74.38 91 GLU A N 1
ATOM 647 C CA . GLU A 1 91 ? -20.538 0.727 25.056 1.00 74.38 91 GLU A CA 1
ATOM 648 C C . GLU A 1 91 ? -20.781 1.786 26.143 1.00 74.38 91 GLU A C 1
ATOM 650 O O . GLU A 1 91 ? -21.400 1.492 27.166 1.00 74.38 91 GLU A O 1
ATOM 655 N N . LEU A 1 92 ? -20.350 3.034 25.919 1.00 73.62 92 LEU A N 1
ATOM 656 C CA . LEU A 1 92 ? -20.572 4.135 26.867 1.00 73.62 92 LEU A CA 1
ATOM 657 C C . LEU A 1 92 ? -22.057 4.477 27.030 1.00 73.62 92 LEU A C 1
ATOM 659 O O . LEU A 1 92 ? -22.499 4.813 28.126 1.00 73.62 92 LEU A O 1
ATOM 663 N N . SER A 1 93 ? -22.828 4.396 25.944 1.00 68.75 93 SER A N 1
ATOM 664 C CA . SER A 1 93 ? -24.271 4.640 25.993 1.00 68.75 93 SER A CA 1
ATOM 665 C C . SER A 1 93 ? -24.995 3.495 26.706 1.00 68.75 93 SER A C 1
ATOM 667 O O . SER A 1 93 ? -25.907 3.748 27.486 1.00 68.75 93 SER A O 1
ATOM 669 N N . GLY A 1 94 ? -24.574 2.246 26.488 1.00 66.69 94 GLY A N 1
ATOM 670 C CA . GLY A 1 94 ? -25.115 1.071 27.173 1.00 66.69 94 GLY A CA 1
ATOM 671 C C . GLY A 1 94 ? -24.883 1.087 28.687 1.00 66.69 94 GLY A C 1
ATOM 672 O O . GLY A 1 94 ? -25.810 0.791 29.438 1.00 66.69 94 GLY A O 1
ATOM 673 N N . ASP A 1 95 ? -23.692 1.497 29.136 1.00 61.38 95 ASP A N 1
ATOM 674 C CA . ASP A 1 95 ? -23.345 1.633 30.563 1.00 61.38 95 ASP A CA 1
ATOM 675 C C . ASP A 1 95 ? -24.163 2.741 31.258 1.00 61.38 95 ASP A C 1
ATOM 677 O O . ASP A 1 95 ? -24.629 2.573 32.386 1.00 61.38 95 ASP A O 1
ATOM 681 N N . GLU A 1 96 ? -24.436 3.854 30.562 1.00 61.62 96 GLU A N 1
ATOM 682 C CA . GLU A 1 96 ? -25.298 4.922 31.089 1.00 61.62 96 GLU A CA 1
ATOM 683 C C . GLU A 1 96 ? -26.770 4.487 31.220 1.00 61.62 96 GLU A C 1
ATOM 685 O O . GLU A 1 96 ? -27.455 4.925 32.145 1.00 61.62 96 GLU A O 1
ATOM 690 N N . PHE A 1 97 ? -27.263 3.593 30.355 1.00 58.97 97 PHE A N 1
ATOM 691 C CA . PHE A 1 97 ? -28.622 3.053 30.479 1.00 58.97 97 PHE A CA 1
ATOM 692 C C . PHE A 1 97 ? -28.750 1.960 31.554 1.00 58.97 97 PHE A C 1
ATOM 694 O O . PHE A 1 97 ? -29.777 1.934 32.231 1.00 58.97 97 PHE A O 1
ATOM 701 N N . ASP A 1 98 ? -27.725 1.130 31.781 1.00 61.50 98 ASP A N 1
ATOM 702 C CA . ASP A 1 98 ? -27.696 0.134 32.875 1.00 61.50 98 ASP A CA 1
ATOM 703 C C . ASP A 1 98 ? -27.633 0.808 34.266 1.00 61.50 98 ASP A C 1
ATOM 705 O O . ASP A 1 98 ? -28.142 0.294 35.262 1.00 61.50 98 ASP A O 1
ATOM 709 N N . GLY A 1 99 ? -27.089 2.030 34.337 1.00 55.12 99 GLY A N 1
ATOM 710 C CA . GLY A 1 99 ? -27.114 2.879 35.535 1.00 55.12 99 GLY A CA 1
ATOM 711 C C . GLY A 1 99 ? -28.461 3.560 35.835 1.00 55.12 99 GLY A C 1
ATOM 712 O O . GLY A 1 99 ? -28.607 4.167 36.901 1.00 55.12 99 GLY A O 1
ATOM 713 N N . VAL A 1 100 ? -29.439 3.476 34.924 1.00 58.03 100 VAL A N 1
ATOM 714 C CA . VAL A 1 100 ? -30.787 4.073 35.039 1.00 58.03 100 VAL A CA 1
ATOM 715 C C . VAL A 1 100 ? -31.868 2.980 35.150 1.00 58.03 100 VAL A C 1
ATOM 717 O O . VAL A 1 100 ? -33.025 3.186 34.794 1.00 58.03 100 VAL A O 1
ATOM 720 N N . ASP A 1 101 ? -31.529 1.812 35.698 1.00 53.16 101 ASP A N 1
ATOM 721 C CA . ASP A 1 101 ? -32.530 0.847 36.169 1.00 53.16 101 ASP A CA 1
ATOM 722 C C . ASP A 1 101 ? -33.073 1.277 37.556 1.00 53.16 101 ASP A C 1
ATOM 724 O O . ASP A 1 101 ? -32.336 1.368 38.544 1.00 53.16 101 ASP A O 1
ATOM 728 N N . VAL A 1 102 ? -34.376 1.600 37.605 1.00 51.75 102 VAL A N 1
ATOM 729 C CA . VAL A 1 102 ? -35.192 1.950 38.794 1.00 51.75 102 VAL A CA 1
ATOM 730 C C . VAL A 1 102 ? -35.944 0.751 39.354 1.00 51.75 102 VAL A C 1
ATOM 732 O O . VAL A 1 102 ? -36.569 0.018 38.558 1.00 51.75 102 VAL A O 1
#

Foldseek 3Di:
DDDDDDDDLVVLLVVLVVLLVVLVVVVVVLVVVVPPCCCDDPNVVVCVVPCVVCVVVNVVSVVVSVVSNVVSVVSSVVSNVVSVVVVVVVVVVVVVVVVPDD

Sequence (102 aa):
MTVDINIDPGLLRSHSGVISAIADDVGMAADAAVSVDIHGGAFGILCNFLPPLIGPLESAVESAISEAETEVRNTTTGLDTVATTFENQDELSGDEFDGVDV

Secondary structure (DSSP, 8-state):
--------HHHHHHHHHHHHHHHHHHHHHHHHHHHS-SSSHHHHHHSTTSHHHHHHHHHHHHHHHHHHHHHHHHHHHHHHHHHHHHHHHHHHHHHHHHTT--

Radius of gyration: 23.99 Å; chains: 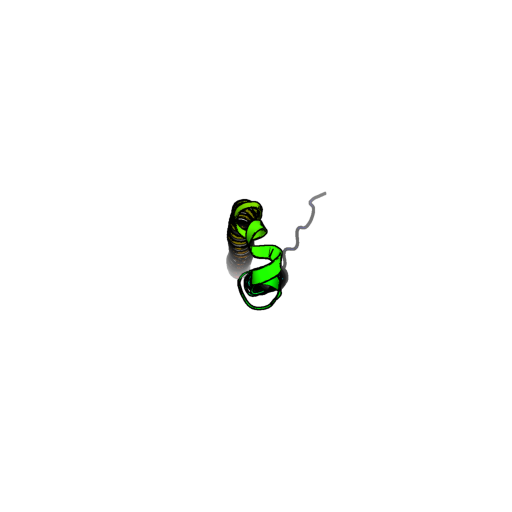1; bounding box: 55×27×70 Å